Protein AF-A0A498H4Y6-F1 (afdb_monomer)

Foldseek 3Di:
DVLVVVQVVVCVVVVDHQDQVQLVVLVDDPVPVVDDPVSVVSNVVSSVVSVVVVCCVPPVDPPPPPPPPPPPPPDDD

Sequence (77 aa):
MLLVHVRKYYENITSEEIQTERYNSLHISPVHIHKNKVSHKKAILALGDEIVHHIRTNHNPFVEYRLEMPSERVATE

Solvent-accessible surface area (backbone atoms only — not comparable to full-atom values): 4921 Å² total; per-residue (Å²): 95,69,67,62,51,52,49,53,49,50,28,66,76,69,75,47,84,77,73,48,66,70,25,57,73,64,76,61,58,72,85,53,76,86,58,58,71,67,58,53,50,53,35,52,52,38,46,51,52,34,51,53,51,47,40,55,73,79,52,65,70,86,70,80,75,77,78,78,69,79,81,81,75,76,82,77,132

Secondary structure (DSSP, 8-state):
-HHHHHHHHHHHHH------HHHHHTT--TT-TTS-HHHHHHHHHHHHHHHHHHHHHH-------------------

Radius of gyration: 18.1 Å; Cα contacts (8 Å, |Δi|>4): 41; chains: 1; bounding box: 37×55×36 Å

Mean predicted aligned error: 9.16 Å

InterPro domains:
  IPR002753 Uncharacterised protein family UPF0058 [PF01893] (2-61)
  IPR002753 Uncharacterised protein family UPF0058 [PTHR42203] (2-60)
  IPR036519 Uncharacterised UPF0058 superfamily [G3DSA:1.20.1270.110] (1-77)
  IPR036519 Uncharacterised UPF0058 superfamily [SSF140371] (1-64)

Structure (mmCIF, N/CA/C/O backbone):
data_AF-A0A498H4Y6-F1
#
_entry.id   AF-A0A498H4Y6-F1
#
loop_
_atom_site.group_PDB
_atom_site.id
_atom_site.type_symbol
_atom_site.label_atom_id
_atom_site.label_alt_id
_atom_site.label_comp_id
_atom_site.label_asym_id
_atom_site.label_entity_id
_atom_site.label_seq_id
_atom_site.pdbx_PDB_ins_code
_atom_site.Cartn_x
_atom_site.Cartn_y
_atom_site.Cartn_z
_atom_site.occupancy
_atom_site.B_iso_or_equiv
_atom_site.auth_seq_id
_atom_site.auth_comp_id
_atom_site.auth_asym_id
_atom_site.auth_atom_id
_atom_site.pdbx_PDB_model_num
ATOM 1 N N . MET A 1 1 ? 6.570 7.703 -0.550 1.00 89.00 1 MET A N 1
ATOM 2 C CA . MET A 1 1 ? 6.574 7.983 0.902 1.00 89.00 1 MET A CA 1
ATOM 3 C C . MET A 1 1 ? 5.233 8.500 1.380 1.00 89.00 1 MET A C 1
ATOM 5 O O . MET A 1 1 ? 4.628 7.824 2.193 1.00 89.00 1 MET A O 1
ATOM 9 N N . LEU A 1 2 ? 4.750 9.629 0.851 1.00 95.88 2 LEU A N 1
ATOM 10 C CA . LEU A 1 2 ? 3.553 10.318 1.350 1.00 95.88 2 LEU A CA 1
ATOM 11 C C . LEU A 1 2 ? 2.353 9.401 1.657 1.00 95.88 2 LEU A C 1
ATOM 13 O O . LEU A 1 2 ? 1.903 9.385 2.793 1.00 95.88 2 LEU A O 1
ATOM 17 N N . LEU A 1 3 ? 1.894 8.578 0.706 1.00 96.12 3 LEU A N 1
ATOM 18 C CA . LEU A 1 3 ? 0.735 7.691 0.921 1.00 96.12 3 LEU A CA 1
ATOM 19 C C . LEU A 1 3 ? 0.913 6.672 2.055 1.00 96.12 3 LEU A C 1
ATOM 21 O O . LEU A 1 3 ? -0.057 6.329 2.720 1.00 96.12 3 LEU A O 1
ATOM 25 N N . VAL A 1 4 ? 2.141 6.216 2.319 1.00 96.81 4 VAL A N 1
ATOM 26 C CA . VAL A 1 4 ? 2.411 5.327 3.461 1.00 96.81 4 VAL A CA 1
ATOM 27 C C . VAL A 1 4 ? 2.188 6.075 4.775 1.00 96.81 4 VAL A C 1
ATOM 29 O O . VAL A 1 4 ? 1.671 5.501 5.725 1.00 96.81 4 VAL A O 1
ATOM 32 N N . HIS A 1 5 ? 2.547 7.360 4.836 1.00 97.69 5 HIS A N 1
ATOM 33 C CA . HIS A 1 5 ? 2.264 8.190 6.007 1.00 97.69 5 HIS A CA 1
ATOM 34 C C . HIS A 1 5 ? 0.781 8.541 6.117 1.00 97.69 5 HIS A C 1
ATOM 36 O O . HIS A 1 5 ? 0.266 8.529 7.224 1.00 97.69 5 HIS A O 1
ATOM 42 N N . VAL A 1 6 ? 0.091 8.789 4.998 1.00 96.31 6 VAL A N 1
ATOM 43 C CA . VAL A 1 6 ? -1.368 9.001 4.989 1.00 96.31 6 VAL A CA 1
ATOM 44 C C . VAL A 1 6 ? -2.087 7.789 5.578 1.00 96.31 6 VAL A C 1
ATOM 46 O O . VAL A 1 6 ? -2.905 7.960 6.475 1.00 96.31 6 VAL A O 1
ATOM 49 N N . ARG A 1 7 ? -1.723 6.573 5.143 1.00 96.62 7 ARG A N 1
ATOM 50 C CA . ARG A 1 7 ? -2.236 5.326 5.723 1.00 96.62 7 ARG A CA 1
ATOM 51 C C . ARG A 1 7 ? -1.995 5.277 7.232 1.00 96.62 7 ARG A C 1
ATOM 53 O O . ARG A 1 7 ? -2.948 5.193 7.989 1.00 96.62 7 ARG A O 1
ATOM 60 N N . LYS A 1 8 ? -0.733 5.382 7.663 1.00 96.88 8 LYS A N 1
ATOM 61 C CA . LYS A 1 8 ? -0.372 5.300 9.090 1.00 96.88 8 LYS A CA 1
ATOM 62 C C . LYS A 1 8 ? -1.087 6.344 9.939 1.00 96.88 8 LYS A C 1
ATOM 64 O O . LYS A 1 8 ? -1.474 6.060 11.063 1.00 96.88 8 LYS A O 1
ATOM 69 N N . TYR A 1 9 ? -1.226 7.560 9.416 1.00 96.81 9 TYR A N 1
ATOM 70 C CA . TYR A 1 9 ? -1.950 8.625 10.089 1.00 96.81 9 TYR A CA 1
ATOM 71 C C . TYR A 1 9 ? -3.416 8.243 10.276 1.00 96.81 9 TYR A C 1
ATOM 73 O O . TYR A 1 9 ? -3.900 8.313 11.400 1.00 96.81 9 TYR A O 1
ATOM 81 N N . TYR A 1 10 ? -4.083 7.791 9.209 1.00 95.44 10 TYR A N 1
ATOM 82 C CA . TYR A 1 10 ? -5.470 7.337 9.271 1.00 95.44 10 TYR A CA 1
ATO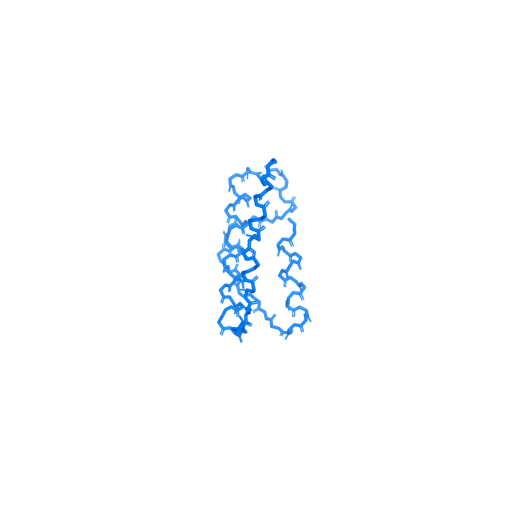M 83 C C . TYR A 1 10 ? -5.658 6.204 10.287 1.00 95.44 10 TYR A C 1
ATOM 85 O O . TYR A 1 10 ? -6.517 6.311 11.159 1.00 95.44 10 TYR A O 1
ATOM 93 N N . GLU A 1 11 ? -4.821 5.164 10.223 1.00 96.44 11 GLU A N 1
ATOM 94 C CA . GLU A 1 11 ? -4.881 4.021 11.145 1.00 96.44 11 GLU A CA 1
ATOM 95 C C . GLU A 1 11 ? -4.682 4.467 12.603 1.00 96.44 11 GLU A C 1
ATOM 97 O O . GLU A 1 11 ? -5.389 4.028 13.504 1.00 96.44 11 GLU A O 1
ATOM 102 N N . ASN A 1 12 ? -3.774 5.417 12.844 1.00 97.56 12 ASN A N 1
ATOM 103 C CA . ASN A 1 12 ? -3.517 5.951 14.179 1.00 97.56 12 ASN A CA 1
ATOM 104 C C . ASN A 1 12 ? -4.682 6.789 14.739 1.00 97.56 12 ASN A C 1
ATOM 106 O O . ASN A 1 12 ? -4.938 6.737 15.938 1.00 97.56 12 ASN A O 1
ATOM 110 N N . ILE A 1 13 ? -5.380 7.577 13.910 1.00 96.19 13 ILE A N 1
ATOM 111 C CA . ILE A 1 13 ? -6.495 8.422 14.386 1.00 96.19 13 ILE A CA 1
ATOM 112 C C . ILE A 1 13 ? -7.817 7.661 14.527 1.00 96.19 13 ILE A C 1
ATOM 114 O O . ILE A 1 13 ? -8.657 8.058 15.327 1.00 96.19 13 ILE A O 1
ATOM 118 N N . THR A 1 14 ? -8.012 6.593 13.753 1.00 94.19 14 THR A N 1
ATOM 119 C CA . THR A 1 14 ? -9.249 5.791 13.759 1.00 94.19 14 THR A CA 1
ATOM 120 C C . THR A 1 14 ? -9.133 4.530 14.608 1.00 94.19 14 THR A C 1
ATOM 122 O O . THR A 1 14 ? -10.148 3.963 14.991 1.00 94.19 14 THR A O 1
ATOM 125 N N . SER A 1 15 ? -7.908 4.096 14.931 1.00 94.31 15 SER A N 1
ATOM 126 C CA . SER A 1 15 ? -7.630 2.758 15.476 1.00 94.31 15 SER A CA 1
ATOM 127 C C . SER A 1 15 ? -8.118 1.613 14.571 1.00 94.31 15 SER A C 1
ATOM 129 O O . SER A 1 15 ? -8.282 0.486 15.036 1.00 94.31 15 SER A O 1
ATOM 131 N N . GLU A 1 16 ? -8.336 1.886 13.281 1.00 94.12 16 GLU A N 1
ATOM 132 C CA . GLU A 1 16 ? -8.675 0.893 12.261 1.00 94.12 16 GLU A CA 1
ATOM 133 C C . GLU A 1 16 ? -7.432 0.502 11.460 1.00 94.12 16 GLU A C 1
ATOM 135 O O . GLU A 1 16 ? -6.544 1.321 11.234 1.00 94.12 16 GLU A O 1
ATOM 140 N N . GLU A 1 17 ? -7.376 -0.738 10.979 1.00 95.25 17 GLU A N 1
ATOM 141 C CA . GLU A 1 17 ? -6.323 -1.187 10.066 1.00 95.25 17 GLU A CA 1
ATOM 142 C C . GLU A 1 17 ? -6.819 -1.159 8.616 1.00 95.25 17 GLU A C 1
ATOM 144 O O . GLU A 1 17 ? -7.875 -1.714 8.305 1.00 95.25 17 GLU A O 1
ATOM 149 N N . ILE A 1 18 ? -6.030 -0.568 7.711 1.00 96.25 18 ILE A N 1
ATOM 150 C CA . ILE A 1 18 ? -6.317 -0.602 6.274 1.00 96.25 18 ILE A CA 1
ATOM 151 C C . ILE A 1 18 ? -5.659 -1.841 5.665 1.00 96.25 18 ILE A C 1
ATOM 153 O O . ILE A 1 18 ? -4.428 -1.936 5.558 1.00 96.25 18 ILE A O 1
ATOM 157 N N . GLN A 1 19 ? -6.491 -2.763 5.182 1.00 96.38 19 GLN A N 1
ATOM 158 C CA . GLN A 1 19 ? -6.033 -3.928 4.427 1.00 96.38 19 GLN A CA 1
ATOM 159 C C . GLN A 1 19 ? -5.411 -3.489 3.094 1.00 96.38 19 GLN A C 1
ATOM 161 O O . GLN A 1 19 ? 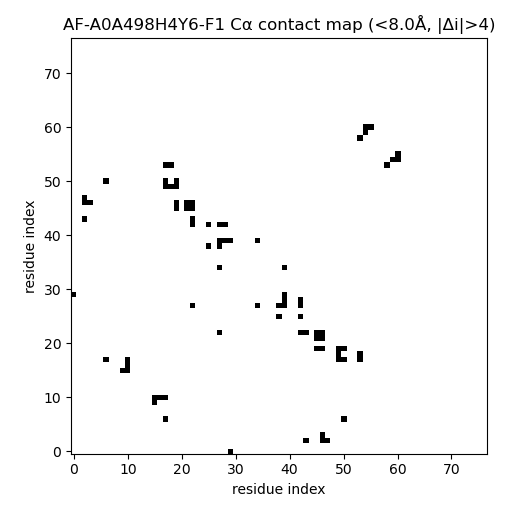-6.017 -2.758 2.314 1.00 96.38 19 GLN A O 1
ATOM 166 N N . THR A 1 20 ? -4.168 -3.914 2.850 1.00 96.75 20 THR A N 1
ATOM 167 C CA . THR A 1 20 ? -3.337 -3.457 1.715 1.00 96.75 20 THR A CA 1
ATOM 168 C C . THR A 1 20 ? -2.669 -4.612 0.967 1.00 96.75 20 THR A C 1
ATOM 170 O O . THR A 1 20 ? -1.489 -4.567 0.607 1.00 96.75 20 THR A O 1
ATOM 173 N N . GLU A 1 21 ? -3.402 -5.708 0.784 1.00 97.25 21 GLU A N 1
ATOM 174 C CA . GLU A 1 21 ? -2.903 -6.951 0.187 1.00 97.25 21 GLU A CA 1
ATOM 175 C C . GLU A 1 21 ? -2.298 -6.732 -1.205 1.00 97.25 21 GLU A C 1
ATOM 177 O O . GLU A 1 21 ? -1.207 -7.233 -1.500 1.00 97.25 21 GLU A O 1
ATOM 182 N N . ARG A 1 22 ? -2.951 -5.924 -2.052 1.00 97.69 22 ARG A N 1
ATOM 183 C CA . ARG A 1 22 ? -2.487 -5.644 -3.412 1.00 97.69 22 ARG A CA 1
ATOM 184 C C . ARG A 1 22 ? -1.204 -4.839 -3.374 1.00 97.69 22 ARG A C 1
ATOM 186 O O . ARG A 1 22 ? -0.256 -5.200 -4.069 1.00 97.69 22 ARG A O 1
ATOM 193 N N . TYR A 1 23 ? -1.127 -3.793 -2.553 1.00 97.75 23 TYR A N 1
ATOM 194 C CA . TYR A 1 23 ? 0.122 -3.058 -2.356 1.00 97.75 23 TYR A CA 1
ATOM 195 C C . TYR A 1 23 ? 1.254 -3.962 -1.833 1.00 97.75 23 TYR A C 1
ATOM 197 O O . TYR A 1 23 ? 2.357 -3.943 -2.390 1.00 97.75 23 TYR A O 1
ATOM 205 N N . ASN A 1 24 ? 0.983 -4.796 -0.824 1.00 97.25 24 ASN A N 1
ATOM 206 C CA . ASN A 1 24 ? 1.971 -5.682 -0.202 1.00 97.25 24 ASN A CA 1
ATOM 207 C C . ASN A 1 24 ? 2.507 -6.731 -1.190 1.00 97.25 24 ASN A C 1
ATOM 209 O O . ASN A 1 24 ? 3.717 -6.968 -1.235 1.00 97.25 24 ASN A O 1
ATOM 213 N N . SER A 1 25 ? 1.641 -7.286 -2.043 1.00 97.81 25 SER A N 1
ATOM 214 C CA . SER A 1 25 ? 2.016 -8.271 -3.071 1.00 97.81 25 SER A CA 1
ATOM 215 C C . SER A 1 25 ? 3.000 -7.738 -4.122 1.00 97.81 25 SER A C 1
ATOM 217 O O . SER A 1 25 ? 3.722 -8.505 -4.756 1.00 97.81 25 SER A O 1
ATOM 219 N N . LEU A 1 26 ? 3.081 -6.414 -4.307 1.00 96.56 26 LEU A N 1
ATOM 220 C CA . LEU A 1 26 ? 4.023 -5.805 -5.249 1.00 96.56 26 LEU A CA 1
ATOM 221 C C . LEU A 1 26 ? 5.465 -5.821 -4.720 1.00 96.56 26 LEU A C 1
ATOM 223 O O . LEU A 1 26 ? 6.402 -5.575 -5.485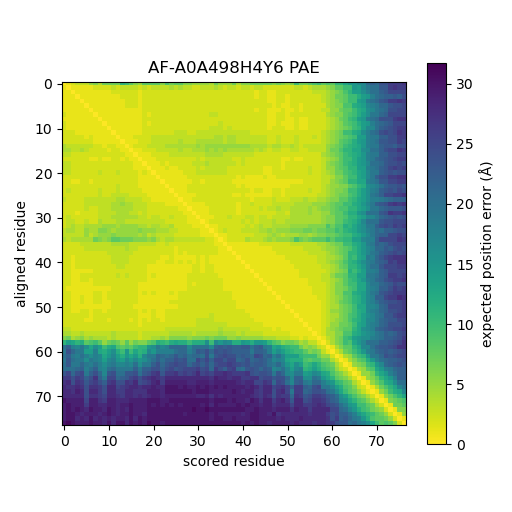 1.00 96.56 26 LEU A O 1
ATOM 227 N N . HIS A 1 27 ? 5.661 -6.073 -3.420 1.00 96.06 27 HIS A N 1
ATOM 228 C CA . HIS A 1 27 ? 6.958 -6.018 -2.742 1.00 96.06 27 HIS A CA 1
ATOM 229 C C . HIS A 1 27 ? 7.725 -4.715 -3.042 1.00 96.06 27 HIS A C 1
ATOM 231 O O . HIS A 1 27 ? 8.952 -4.698 -3.179 1.00 96.06 27 HIS A O 1
ATOM 237 N N . ILE A 1 28 ? 6.999 -3.605 -3.197 1.00 95.62 28 ILE A N 1
ATOM 238 C CA . ILE A 1 28 ? 7.549 -2.264 -3.395 1.00 95.62 28 ILE A CA 1
ATOM 239 C C . ILE A 1 28 ? 7.281 -1.460 -2.137 1.00 95.62 28 ILE A C 1
ATOM 241 O O . ILE A 1 28 ? 6.166 -1.410 -1.636 1.00 95.62 28 ILE A O 1
ATOM 245 N N . SER A 1 29 ? 8.301 -0.759 -1.670 1.00 94.25 29 SER A N 1
ATOM 246 C CA . SER A 1 29 ? 8.167 0.229 -0.610 1.00 94.25 29 SER A CA 1
ATOM 247 C C . SER A 1 29 ? 8.994 1.460 -0.967 1.00 94.25 29 SER A C 1
ATOM 249 O O . SER A 1 29 ? 9.868 1.384 -1.837 1.00 94.25 29 SER A O 1
ATOM 251 N N . PRO A 1 30 ? 8.753 2.604 -0.316 1.00 94.75 30 PRO A N 1
ATOM 252 C CA . PRO A 1 30 ? 9.447 3.833 -0.668 1.00 94.75 30 PRO A CA 1
ATOM 253 C C . PRO A 1 30 ? 10.973 3.804 -0.501 1.00 94.75 30 PRO A C 1
ATOM 255 O O . PRO A 1 30 ? 11.642 4.623 -1.119 1.00 94.75 30 PRO A O 1
ATOM 258 N N . VAL A 1 31 ? 11.519 2.886 0.307 1.00 96.25 31 VAL A N 1
ATOM 259 C CA . VAL A 1 31 ? 12.976 2.736 0.479 1.00 96.25 31 VAL A CA 1
ATOM 260 C C . VAL A 1 31 ? 13.644 2.022 -0.697 1.00 96.25 31 VAL A C 1
ATOM 262 O O . VAL A 1 31 ? 14.858 2.086 -0.849 1.00 96.25 31 VAL A O 1
ATOM 265 N N . HIS A 1 32 ? 12.868 1.367 -1.563 1.00 96.31 32 HIS A N 1
ATOM 266 C CA . HIS A 1 32 ? 13.379 0.659 -2.734 1.00 96.31 32 HIS A CA 1
ATOM 267 C C . HIS A 1 32 ? 13.739 1.621 -3.879 1.00 96.31 32 HIS A C 1
ATOM 269 O O . HIS A 1 32 ? 13.245 1.463 -4.990 1.00 96.31 32 HIS A O 1
ATOM 275 N N . ILE A 1 33 ? 14.609 2.603 -3.630 1.00 94.00 33 ILE A N 1
ATOM 276 C CA . ILE A 1 33 ? 14.958 3.685 -4.571 1.00 94.00 33 ILE A CA 1
ATOM 277 C C . ILE A 1 33 ? 15.562 3.201 -5.899 1.00 94.00 33 ILE A C 1
ATOM 279 O O . ILE A 1 33 ? 15.575 3.938 -6.881 1.00 94.00 33 ILE A O 1
ATOM 283 N N . HIS A 1 34 ? 16.051 1.962 -5.937 1.00 96.25 34 HIS A N 1
ATOM 284 C CA . HIS A 1 34 ? 16.648 1.346 -7.121 1.00 96.25 34 HIS A CA 1
ATOM 285 C C . HIS A 1 34 ? 15.633 0.611 -8.009 1.00 96.25 34 HIS A C 1
ATOM 287 O O . HIS A 1 34 ? 15.986 0.167 -9.101 1.00 96.25 34 HIS A O 1
ATOM 293 N N . LYS A 1 35 ? 14.376 0.446 -7.571 1.00 93.50 35 LYS A N 1
ATOM 294 C CA . LYS A 1 35 ? 13.342 -0.191 -8.394 1.00 93.50 35 LYS A CA 1
ATOM 295 C C . LYS A 1 35 ? 12.816 0.778 -9.454 1.00 93.50 35 LYS A C 1
ATOM 297 O O . LYS A 1 35 ? 12.898 1.999 -9.338 1.00 93.50 35 LYS A O 1
ATOM 302 N N . ASN A 1 36 ? 12.284 0.221 -10.541 1.00 95.81 36 ASN A N 1
ATOM 303 C CA . ASN A 1 36 ? 11.878 1.032 -11.683 1.00 95.81 36 ASN A CA 1
ATOM 304 C C . ASN A 1 36 ? 10.655 1.920 -11.368 1.00 95.81 36 ASN A C 1
ATOM 306 O O . ASN A 1 36 ? 9.800 1.598 -10.535 1.00 95.81 36 ASN A O 1
ATOM 310 N N . LYS A 1 37 ? 10.545 3.035 -12.100 1.00 95.94 37 LYS A N 1
ATOM 311 C CA . LYS A 1 37 ? 9.477 4.033 -11.925 1.00 95.94 37 LYS A CA 1
ATOM 312 C C . LYS A 1 37 ? 8.072 3.441 -12.091 1.00 95.94 37 LYS A C 1
ATOM 314 O O . LYS A 1 37 ? 7.147 3.876 -11.411 1.00 95.94 37 LYS A O 1
ATOM 319 N N . VAL A 1 38 ? 7.900 2.464 -12.984 1.00 97.62 38 VAL A N 1
ATOM 320 C CA . VAL A 1 38 ? 6.599 1.827 -13.250 1.00 97.62 38 VAL A CA 1
ATOM 321 C C . VAL A 1 38 ? 6.130 1.031 -12.033 1.00 97.62 38 VAL A C 1
ATOM 323 O O . VAL A 1 38 ? 4.974 1.157 -11.638 1.00 97.62 38 VAL A O 1
ATOM 326 N N . SER A 1 39 ? 7.020 0.283 -11.384 1.00 97.06 39 SER A N 1
ATOM 327 C CA . SER A 1 39 ? 6.714 -0.465 -10.163 1.00 97.06 39 SER A CA 1
ATOM 328 C C . SER A 1 39 ? 6.296 0.460 -9.020 1.00 97.06 39 SER A C 1
ATOM 330 O O . SER A 1 39 ? 5.311 0.184 -8.339 1.00 97.06 39 SER A O 1
ATOM 332 N N . HIS A 1 40 ? 6.972 1.600 -8.850 1.00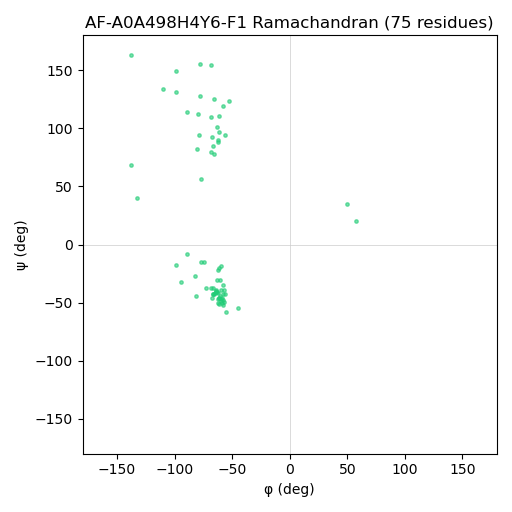 97.69 40 HIS A N 1
ATOM 333 C CA . HIS A 1 40 ? 6.567 2.597 -7.854 1.00 97.69 40 HIS A CA 1
ATOM 334 C C . HIS A 1 40 ? 5.197 3.211 -8.150 1.00 97.69 40 HIS A C 1
ATOM 336 O O . HIS A 1 40 ? 4.399 3.369 -7.230 1.00 97.69 40 HIS A O 1
ATOM 342 N N . LYS A 1 41 ? 4.889 3.511 -9.419 1.00 97.44 41 LYS A N 1
ATOM 343 C CA . LYS A 1 41 ? 3.557 3.998 -9.813 1.00 97.44 41 LYS A CA 1
ATOM 344 C C . LYS A 1 41 ? 2.469 2.972 -9.505 1.00 97.44 41 LYS A C 1
ATOM 346 O O . LYS A 1 41 ? 1.461 3.332 -8.910 1.00 97.44 41 LYS A O 1
ATOM 351 N N . LYS A 1 42 ? 2.692 1.698 -9.849 1.00 97.75 42 LYS A N 1
ATOM 352 C CA . LYS A 1 42 ? 1.754 0.609 -9.533 1.00 97.75 42 LYS A CA 1
ATOM 353 C C . LYS A 1 42 ? 1.495 0.505 -8.030 1.00 97.75 42 LYS A C 1
ATOM 355 O O . LYS A 1 42 ? 0.347 0.382 -7.627 1.00 97.75 42 LYS A O 1
ATOM 360 N N . ALA A 1 43 ? 2.541 0.623 -7.213 1.00 97.75 43 ALA A N 1
ATOM 361 C CA . ALA A 1 43 ? 2.416 0.590 -5.759 1.00 97.75 43 ALA A CA 1
ATOM 362 C C . ALA A 1 43 ? 1.627 1.788 -5.205 1.00 97.75 43 ALA A C 1
ATOM 364 O O . ALA A 1 43 ? 0.760 1.610 -4.359 1.00 97.75 43 ALA A O 1
ATOM 365 N N . ILE A 1 44 ? 1.881 2.997 -5.713 1.00 97.81 44 ILE A N 1
ATOM 366 C CA . ILE A 1 44 ? 1.139 4.212 -5.335 1.00 97.81 44 ILE A CA 1
ATOM 367 C C . ILE A 1 44 ? -0.352 4.068 -5.654 1.00 97.81 44 ILE A C 1
ATOM 369 O O . ILE A 1 44 ? -1.179 4.368 -4.800 1.00 97.81 44 ILE A O 1
ATOM 373 N N . LEU A 1 45 ? -0.687 3.588 -6.855 1.00 98.06 45 LEU A N 1
ATOM 374 C CA . LEU A 1 45 ? -2.078 3.388 -7.271 1.00 98.06 45 LEU A CA 1
ATOM 375 C C . LEU A 1 45 ? -2.763 2.287 -6.456 1.00 98.06 45 LEU A C 1
ATOM 377 O O . LEU A 1 45 ? -3.890 2.472 -6.018 1.00 98.06 45 LEU A O 1
ATOM 381 N N . ALA A 1 46 ? -2.074 1.169 -6.199 1.00 98.31 46 ALA A N 1
ATOM 382 C CA . ALA A 1 46 ? -2.594 0.104 -5.344 1.00 98.31 46 ALA A CA 1
ATOM 383 C C . ALA A 1 46 ? -2.931 0.603 -3.937 1.00 98.31 46 ALA A C 1
ATOM 385 O O . ALA A 1 46 ? -4.063 0.447 -3.497 1.00 98.31 46 ALA A O 1
ATOM 386 N N . LEU A 1 47 ? -1.981 1.278 -3.289 1.00 98.12 47 LEU A N 1
ATOM 387 C CA . LEU A 1 47 ? -2.166 1.795 -1.939 1.00 98.12 47 LEU A CA 1
ATOM 388 C C . LEU A 1 47 ? -3.260 2.869 -1.871 1.00 98.12 47 LEU A C 1
ATOM 390 O O . LEU A 1 47 ? -4.036 2.893 -0.922 1.00 98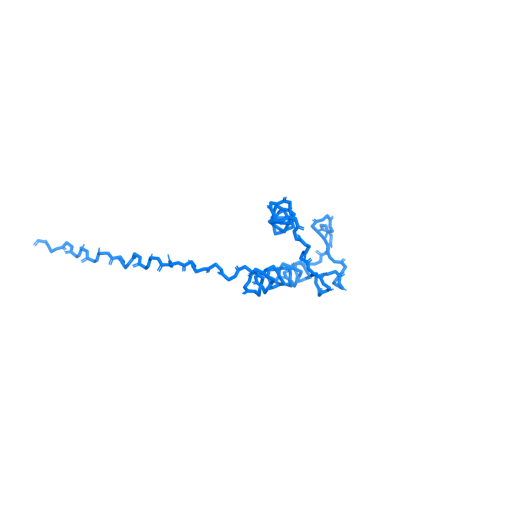.12 47 LEU A O 1
ATOM 394 N N . GLY A 1 48 ? -3.325 3.761 -2.863 1.00 97.50 48 GLY A N 1
ATOM 395 C CA . GLY A 1 48 ? -4.355 4.798 -2.928 1.00 97.50 48 GLY A CA 1
ATOM 396 C C . GLY A 1 48 ? -5.765 4.218 -3.043 1.00 97.50 48 GLY A C 1
ATOM 397 O O . GLY A 1 48 ? -6.645 4.617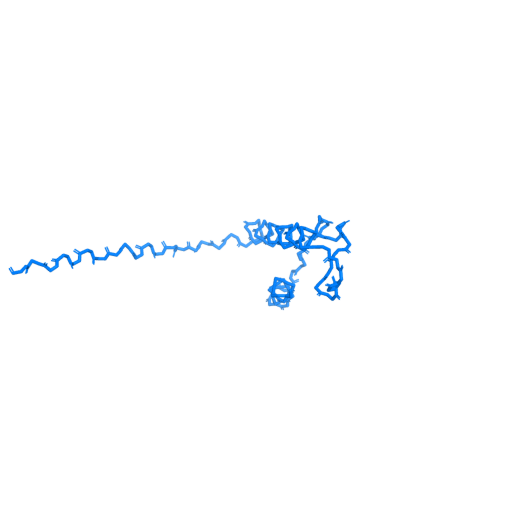 -2.282 1.00 97.50 48 GLY A O 1
ATOM 398 N N . ASP A 1 49 ? -5.961 3.252 -3.944 1.00 97.88 49 ASP A N 1
ATOM 399 C CA . ASP A 1 49 ? -7.256 2.589 -4.127 1.00 97.88 49 ASP A CA 1
ATOM 400 C C . ASP A 1 49 ? -7.714 1.877 -2.852 1.00 97.88 49 ASP A C 1
ATOM 402 O O . ASP A 1 49 ? -8.871 2.005 -2.463 1.00 97.88 49 ASP A O 1
ATOM 406 N N . GLU A 1 50 ? -6.811 1.152 -2.187 1.00 97.69 50 GLU A N 1
ATOM 407 C CA . GLU A 1 50 ? -7.119 0.402 -0.963 1.00 97.69 50 GLU A CA 1
ATOM 408 C C . GLU A 1 50 ? -7.497 1.337 0.196 1.00 97.69 50 GLU A C 1
ATOM 410 O O . GLU A 1 50 ? -8.495 1.098 0.874 1.00 97.69 50 GLU A O 1
ATOM 415 N N . ILE A 1 51 ? -6.781 2.458 0.367 1.00 96.56 51 ILE A N 1
ATOM 416 C CA . ILE A 1 51 ? -7.127 3.483 1.366 1.00 96.56 51 ILE A CA 1
ATOM 417 C C . ILE A 1 51 ? -8.514 4.070 1.084 1.00 96.56 51 ILE A C 1
ATOM 419 O O . ILE A 1 51 ? -9.357 4.127 1.977 1.00 96.56 51 ILE A O 1
ATOM 423 N N . VAL A 1 52 ? -8.770 4.512 -0.152 1.00 95.19 52 VAL A N 1
ATOM 424 C CA . VAL A 1 52 ? -10.056 5.129 -0.515 1.00 95.19 52 VAL A CA 1
ATOM 425 C C . VAL A 1 52 ? -11.198 4.127 -0.369 1.00 95.19 52 VAL A C 1
ATOM 427 O O . VAL A 1 52 ? -12.264 4.484 0.130 1.00 95.19 52 VAL A O 1
ATOM 430 N N . HIS A 1 53 ? -10.988 2.876 -0.777 1.00 95.31 53 HIS A N 1
ATOM 431 C CA . HIS A 1 53 ? -11.978 1.817 -0.636 1.00 95.31 53 HIS A CA 1
ATOM 432 C C . HIS A 1 53 ? -12.319 1.547 0.834 1.00 95.31 53 HIS A C 1
ATOM 434 O O . HIS A 1 53 ? -13.503 1.502 1.178 1.00 95.31 53 HIS A O 1
ATOM 440 N N . HIS A 1 54 ? -11.307 1.443 1.703 1.00 95.31 54 HIS A N 1
ATOM 441 C CA . HIS A 1 54 ? -11.500 1.267 3.144 1.00 95.31 54 HIS A CA 1
ATOM 442 C C . HIS A 1 54 ? -12.308 2.417 3.743 1.00 95.31 54 HIS A C 1
ATOM 444 O O . HIS A 1 54 ? -13.323 2.181 4.393 1.00 95.31 54 HIS A O 1
ATOM 450 N N . ILE A 1 55 ? -11.907 3.661 3.464 1.00 92.94 55 ILE A N 1
ATOM 451 C CA . ILE A 1 55 ? -12.589 4.851 3.983 1.00 92.94 55 ILE A CA 1
ATOM 452 C C . ILE A 1 55 ? -14.046 4.870 3.524 1.00 92.94 55 ILE A C 1
ATOM 454 O O . ILE A 1 55 ? -14.938 5.031 4.343 1.00 92.94 55 ILE A O 1
ATOM 458 N N . ARG A 1 56 ? -14.324 4.659 2.232 1.00 91.25 56 ARG A N 1
ATOM 459 C CA . ARG A 1 56 ? -15.706 4.686 1.719 1.00 91.25 56 ARG A CA 1
ATOM 460 C C . ARG A 1 56 ? -16.594 3.599 2.323 1.00 91.25 56 ARG A C 1
ATOM 462 O O . ARG A 1 56 ? -17.796 3.818 2.433 1.00 91.25 56 ARG A O 1
ATOM 469 N N . THR A 1 57 ? -16.015 2.454 2.674 1.00 91.06 57 THR A N 1
ATOM 470 C CA . THR A 1 57 ? -16.752 1.303 3.212 1.00 91.06 57 THR A CA 1
ATOM 471 C C . THR A 1 57 ? -17.034 1.455 4.705 1.00 91.06 57 THR A C 1
ATOM 473 O O . THR A 1 57 ? -18.158 1.209 5.131 1.00 91.06 57 THR A O 1
ATOM 476 N N . ASN A 1 58 ? -16.044 1.887 5.491 1.00 88.50 58 ASN A N 1
ATOM 477 C CA . ASN A 1 58 ? -16.147 1.944 6.956 1.00 88.50 58 ASN A CA 1
ATOM 478 C C . ASN A 1 58 ? -16.589 3.313 7.472 1.00 88.50 58 ASN A C 1
ATOM 480 O O . ASN A 1 58 ? -17.292 3.423 8.471 1.00 88.50 58 ASN A O 1
ATOM 484 N N . HIS A 1 59 ? -16.208 4.369 6.765 1.00 77.31 59 HIS A N 1
ATOM 485 C CA . HIS A 1 59 ? -16.417 5.737 7.190 1.00 77.31 59 HIS A CA 1
ATOM 486 C C . HIS A 1 59 ? -16.864 6.553 5.989 1.00 77.31 59 HIS A C 1
ATOM 488 O O . HIS A 1 59 ? -16.090 7.380 5.522 1.00 77.31 59 HIS A O 1
ATOM 494 N N . ASN A 1 60 ? -18.079 6.305 5.471 1.00 68.75 60 ASN A N 1
ATOM 495 C CA . ASN A 1 60 ? -18.663 7.072 4.366 1.00 68.75 60 ASN A CA 1
ATOM 496 C C . ASN A 1 60 ? -18.687 8.553 4.760 1.00 68.75 60 ASN A C 1
ATOM 498 O O . ASN A 1 60 ? -19.614 8.988 5.453 1.00 68.75 60 ASN A O 1
ATOM 502 N N . PRO A 1 61 ? -17.662 9.339 4.390 1.00 62.97 61 PRO A N 1
ATOM 503 C CA . PRO A 1 61 ? -17.630 10.708 4.805 1.00 62.97 61 PRO A CA 1
ATOM 504 C C . PRO A 1 61 ? -18.576 11.367 3.816 1.00 62.97 61 PRO A C 1
ATOM 506 O O . PRO A 1 61 ? -18.308 11.399 2.613 1.00 62.97 61 PRO A O 1
ATOM 509 N N . PHE A 1 62 ? -19.721 11.839 4.298 1.00 55.53 62 PHE A N 1
A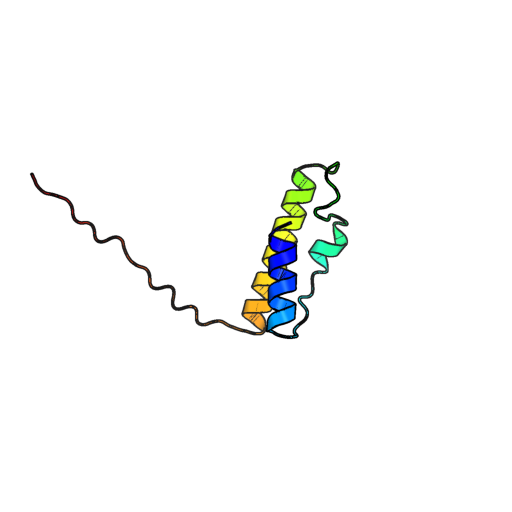TOM 510 C CA . PHE A 1 62 ? -20.530 12.762 3.521 1.00 55.53 62 PHE A CA 1
ATOM 511 C C . PHE A 1 62 ? -19.702 14.047 3.383 1.00 55.53 62 PHE A C 1
ATOM 513 O O . PHE A 1 62 ? -19.837 14.992 4.152 1.00 55.53 62 PHE A O 1
ATOM 520 N N . VAL A 1 63 ? -18.726 14.026 2.475 1.00 60.28 63 VAL A N 1
ATOM 521 C CA . VAL A 1 63 ? -17.920 15.180 2.117 1.00 60.28 63 VAL A CA 1
ATOM 522 C C . VAL A 1 63 ? -18.814 15.968 1.186 1.00 60.28 63 VAL A C 1
ATOM 524 O O . VAL A 1 63 ? -18.900 15.671 -0.006 1.00 60.28 63 VAL A O 1
ATOM 527 N N . GLU A 1 64 ? -19.535 16.931 1.751 1.00 51.59 64 GLU A N 1
ATOM 528 C CA . GLU A 1 64 ? -20.203 17.961 0.973 1.00 51.59 64 GLU A CA 1
ATOM 529 C C . GLU A 1 64 ? -19.103 18.744 0.252 1.00 51.59 64 GLU A C 1
ATOM 531 O O . GLU A 1 64 ? -18.494 19.673 0.783 1.00 51.59 64 GLU A O 1
ATOM 536 N N . TYR A 1 65 ? -18.762 18.287 -0.951 1.00 53.09 65 TYR A N 1
ATOM 537 C CA . TYR A 1 65 ? -17.883 19.018 -1.839 1.00 53.09 65 TYR A CA 1
ATOM 538 C C . TYR A 1 65 ? -18.672 20.256 -2.247 1.00 53.09 65 TYR A C 1
ATOM 540 O O . TYR A 1 65 ? -19.487 20.212 -3.170 1.00 53.09 65 TYR A O 1
ATOM 548 N N . ARG A 1 66 ? -18.496 21.353 -1.506 1.00 52.16 66 ARG A N 1
ATOM 549 C CA . ARG A 1 66 ? -18.990 22.657 -1.925 1.00 52.16 66 ARG A CA 1
ATOM 550 C C . ARG A 1 66 ? -18.267 22.965 -3.226 1.00 52.16 66 ARG A C 1
ATOM 552 O O . ARG A 1 66 ? -17.109 23.371 -3.222 1.00 52.16 66 ARG A O 1
ATOM 559 N N . LEU A 1 67 ? -18.931 22.681 -4.342 1.00 53.75 67 LEU A N 1
ATOM 560 C CA . LEU A 1 67 ? -18.530 23.146 -5.656 1.00 53.75 67 LEU A CA 1
ATOM 561 C C . LEU A 1 67 ? -18.611 24.668 -5.588 1.00 53.75 67 LEU A C 1
ATOM 563 O O . LEU A 1 67 ? -19.655 25.261 -5.852 1.00 53.75 67 LEU A O 1
ATOM 567 N N . GLU A 1 68 ? -17.524 25.308 -5.168 1.00 52.47 68 GLU A N 1
ATOM 568 C CA . GLU A 1 68 ? -17.321 26.719 -5.446 1.00 52.47 68 GLU A CA 1
ATOM 569 C C . GLU A 1 68 ? -17.133 26.822 -6.958 1.00 52.47 68 GLU A C 1
ATOM 571 O O . GLU A 1 68 ? -16.032 26.744 -7.497 1.00 52.47 68 GLU A O 1
ATOM 576 N N . MET A 1 69 ? -18.269 26.892 -7.652 1.00 54.81 69 MET A N 1
ATOM 577 C CA . MET A 1 69 ? -18.340 27.285 -9.047 1.00 54.81 69 MET A CA 1
ATOM 578 C C . MET A 1 69 ? -17.608 28.627 -9.149 1.00 54.81 69 MET A C 1
ATOM 580 O O . MET A 1 69 ? -17.967 29.551 -8.409 1.00 54.81 69 MET A O 1
ATOM 584 N N . PRO A 1 70 ? -16.581 28.763 -10.004 1.00 49.16 70 PRO A N 1
ATOM 585 C CA . PRO A 1 70 ? -15.902 30.035 -10.160 1.00 49.16 70 PRO A CA 1
ATOM 586 C C . PRO A 1 70 ? -16.938 31.073 -10.592 1.00 49.16 70 PRO A C 1
ATOM 588 O O . PRO A 1 70 ? -17.608 30.919 -11.611 1.00 49.16 70 PRO A O 1
ATOM 591 N N . SER A 1 71 ? -17.107 32.108 -9.766 1.00 50.22 71 SER A N 1
ATOM 592 C CA . SER A 1 71 ? -17.915 33.273 -10.103 1.00 50.22 71 SER A CA 1
ATOM 593 C C . SER A 1 71 ? -17.250 33.945 -11.298 1.00 50.22 71 SER A C 1
ATOM 595 O O . SER A 1 71 ? -16.226 34.613 -11.157 1.00 50.22 71 SER A O 1
ATOM 597 N N . GLU A 1 72 ? -17.802 33.704 -12.482 1.00 52.66 72 GLU A N 1
ATOM 598 C CA . GLU A 1 72 ? -17.380 34.312 -13.734 1.00 52.66 72 GLU A CA 1
ATOM 599 C C . GLU A 1 72 ? -17.727 35.807 -13.689 1.00 52.66 72 GLU A C 1
ATOM 601 O O . GLU A 1 72 ? -18.746 36.268 -14.196 1.00 52.66 72 GLU A O 1
ATOM 606 N N . ARG A 1 73 ? -16.893 36.598 -13.010 1.00 56.31 73 ARG A N 1
ATOM 607 C CA . ARG A 1 73 ? -16.877 38.046 -13.200 1.00 56.31 73 ARG A CA 1
ATOM 608 C C . ARG A 1 73 ? -16.072 38.319 -14.462 1.00 56.31 73 ARG A C 1
ATOM 610 O O . ARG A 1 73 ? -14.883 38.616 -14.395 1.00 56.31 73 ARG A O 1
ATOM 617 N N . VAL A 1 74 ? -16.732 38.182 -15.610 1.00 54.59 74 VAL A N 1
ATOM 618 C CA . VAL A 1 74 ? -16.272 38.806 -16.852 1.00 54.59 74 VAL A CA 1
ATOM 619 C C . VAL A 1 74 ? -16.275 40.312 -16.602 1.00 54.59 74 VAL A C 1
ATOM 621 O O . VAL A 1 74 ? -17.329 40.913 -16.403 1.00 54.59 74 VAL A O 1
ATOM 624 N N . ALA A 1 75 ? -15.088 40.911 -16.535 1.00 51.78 75 ALA A N 1
ATOM 625 C CA . ALA A 1 75 ? -14.944 42.355 -16.583 1.00 51.78 75 ALA A CA 1
ATOM 626 C C . ALA A 1 75 ? -15.330 42.805 -17.998 1.00 51.78 75 ALA A C 1
ATOM 628 O O . ALA A 1 75 ? -14.630 42.487 -18.956 1.00 51.78 75 ALA A O 1
ATOM 629 N N . THR A 1 76 ? -16.467 43.480 -18.137 1.00 48.78 76 THR A N 1
ATOM 630 C CA . THR A 1 76 ? -16.765 44.275 -19.330 1.00 48.78 76 THR A CA 1
ATOM 631 C C . THR A 1 76 ? -15.998 45.588 -19.233 1.00 48.78 76 THR A C 1
ATOM 633 O O . THR A 1 76 ? -16.070 46.252 -18.195 1.00 48.78 76 THR A O 1
ATOM 636 N N . GLU A 1 77 ? -15.249 45.882 -20.297 1.00 46.75 77 GLU A N 1
ATOM 637 C CA . GLU A 1 77 ? -14.498 47.121 -20.549 1.00 46.75 77 GLU A CA 1
ATOM 638 C C . GLU A 1 77 ? -15.356 48.390 -20.444 1.0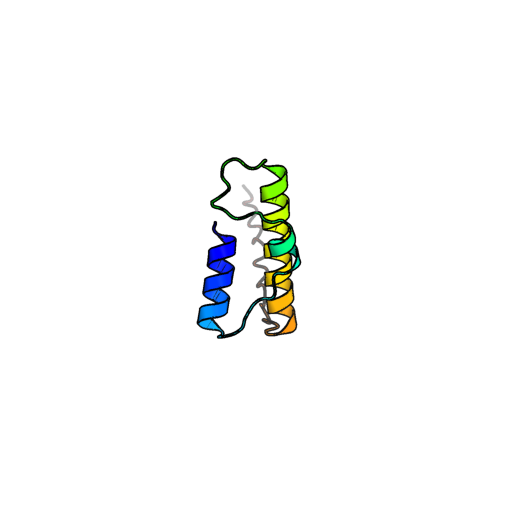0 46.75 77 GLU A C 1
ATOM 640 O O . GLU A 1 77 ? -16.563 4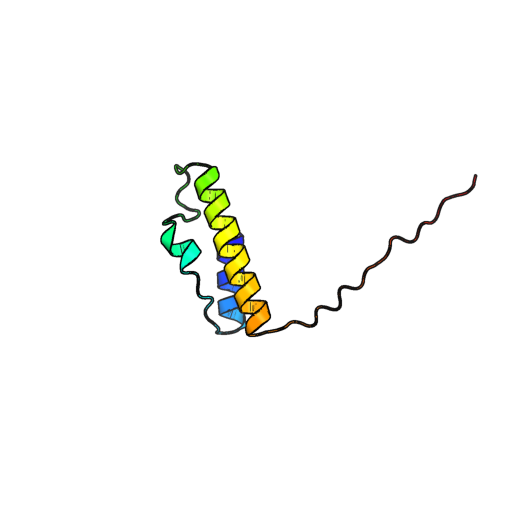8.332 -20.785 1.00 46.75 77 GLU A O 1
#

Organism: NCBI:txid1550565

pLDDT: mean 85.95, std 17.93, range [46.75, 98.31]